Protein AF-A0A1L8RBY4-F1 (afdb_monomer_lite)

Foldseek 3Di:
DAWDWDWDDDPFKTWIWIFDPPPPRDTPDTDIDTPDPVRVVVVVVVVVVCCVVVVHDDD

Radius of gyration: 11.83 Å; chains: 1; bounding box: 28×21×30 Å

pLDDT: mean 91.92, std 9.12, range [57.44, 98.19]

Organism: NCBI:txid214095

Sequence (59 aa):
MKLFVGIDVSSEKLDVCFLTDGDQLSILSEISVANDIEGATLTREMIFEFNEKYHFTQL

Structure (mmCIF, N/CA/C/O backbone):
data_AF-A0A1L8RBY4-F1
#
_entry.id   AF-A0A1L8RBY4-F1
#
loop_
_atom_site.group_PDB
_atom_site.id
_atom_site.type_symbol
_atom_site.label_atom_id
_atom_site.label_alt_id
_atom_site.label_comp_id
_atom_site.label_asym_id
_atom_site.label_entity_id
_atom_site.label_seq_id
_atom_site.pdbx_PDB_ins_code
_atom_site.Cartn_x
_atom_site.Cartn_y
_atom_site.Cartn_z
_atom_site.occupancy
_atom_site.B_iso_or_equiv
_atom_site.auth_seq_id
_atom_site.auth_comp_id
_atom_site.auth_asym_id
_atom_site.auth_atom_id
_atom_site.pdbx_PDB_model_num
ATOM 1 N N . MET A 1 1 ? -15.125 0.895 11.284 1.00 82.94 1 MET A N 1
ATOM 2 C CA . MET A 1 1 ? -13.968 1.622 10.728 1.00 82.94 1 MET A CA 1
ATOM 3 C C . MET A 1 1 ? -13.868 1.318 9.248 1.00 82.94 1 MET A C 1
ATOM 5 O O . MET A 1 1 ? -14.246 0.223 8.831 1.00 82.94 1 MET A O 1
ATOM 9 N N . LYS A 1 2 ? -13.365 2.273 8.475 1.00 88.94 2 LYS A N 1
ATOM 10 C CA . LYS A 1 2 ? -13.096 2.175 7.040 1.00 88.94 2 LYS A CA 1
ATOM 11 C C . LYS A 1 2 ? -11.599 2.293 6.795 1.00 88.94 2 LYS A C 1
ATOM 13 O O . LYS A 1 2 ? -10.938 3.074 7.474 1.00 88.94 2 LYS A O 1
ATOM 18 N N . LEU A 1 3 ? -11.107 1.562 5.800 1.00 92.00 3 LEU A N 1
ATOM 19 C CA . LEU A 1 3 ? -9.766 1.730 5.250 1.00 92.00 3 LEU A CA 1
ATOM 20 C C . LEU A 1 3 ? -9.851 2.603 3.999 1.00 92.00 3 LEU A C 1
ATOM 22 O O . LEU A 1 3 ? -10.583 2.273 3.066 1.00 92.00 3 LEU A O 1
ATOM 26 N N . PHE A 1 4 ? -9.087 3.687 3.968 1.00 92.88 4 PHE A N 1
ATOM 27 C CA . P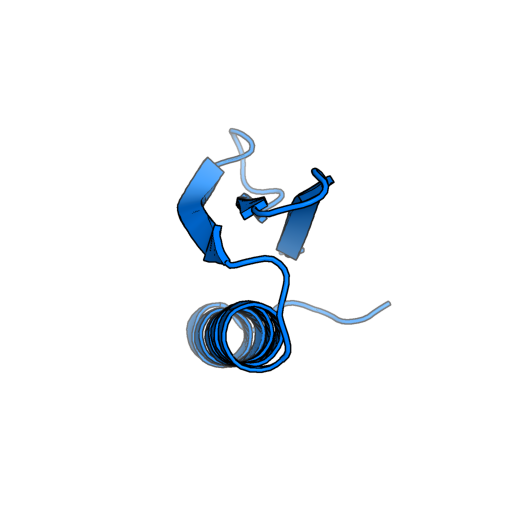HE A 1 4 ? -8.829 4.453 2.755 1.00 92.88 4 PHE A CA 1
ATOM 28 C C . PHE A 1 4 ? -7.405 4.178 2.291 1.00 92.88 4 PHE A C 1
ATOM 30 O O . PHE A 1 4 ? -6.477 4.162 3.097 1.00 92.88 4 PHE A O 1
ATOM 37 N N . VAL A 1 5 ? -7.242 3.981 0.988 1.00 94.88 5 VAL A N 1
ATOM 38 C CA . VAL A 1 5 ? -5.939 3.778 0.358 1.00 94.88 5 VAL A CA 1
ATOM 39 C C . VAL A 1 5 ? -5.771 4.874 -0.683 1.00 94.88 5 VAL A C 1
ATOM 41 O O . VAL A 1 5 ? -6.470 4.885 -1.696 1.00 94.88 5 VAL A O 1
ATOM 44 N N . GLY A 1 6 ? -4.901 5.836 -0.394 1.00 95.62 6 GLY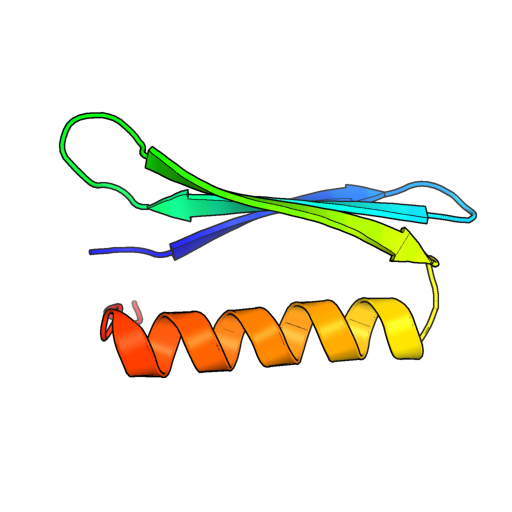 A N 1
ATOM 45 C CA . GLY A 1 6 ? -4.462 6.840 -1.356 1.00 95.62 6 GLY A CA 1
ATOM 46 C C . GLY A 1 6 ? -3.273 6.299 -2.134 1.00 95.62 6 GLY A C 1
ATOM 47 O O . GLY A 1 6 ? -2.359 5.750 -1.527 1.00 95.62 6 GLY A O 1
ATOM 48 N N . ILE A 1 7 ? -3.293 6.433 -3.458 1.00 97.12 7 ILE A N 1
ATOM 49 C CA . ILE A 1 7 ? -2.190 6.024 -4.331 1.00 97.12 7 ILE A CA 1
ATOM 50 C C . ILE A 1 7 ? -1.851 7.212 -5.223 1.00 97.12 7 ILE A C 1
ATOM 52 O O . ILE A 1 7 ? -2.693 7.643 -6.013 1.00 97.12 7 ILE A O 1
ATOM 56 N N . ASP A 1 8 ? -0.631 7.720 -5.095 1.00 97.44 8 ASP A N 1
ATOM 57 C CA . ASP A 1 8 ? -0.029 8.618 -6.072 1.00 97.44 8 ASP A CA 1
ATOM 58 C C . ASP A 1 8 ? 0.828 7.797 -7.042 1.00 97.44 8 ASP A C 1
ATOM 60 O O . ASP A 1 8 ? 1.618 6.939 -6.639 1.00 97.44 8 ASP A O 1
ATOM 64 N N . VAL A 1 9 ? 0.603 7.996 -8.339 1.00 96.56 9 VAL A N 1
ATOM 65 C CA . VAL A 1 9 ? 1.099 7.110 -9.397 1.00 96.56 9 VAL A CA 1
ATOM 66 C C . VAL A 1 9 ? 2.046 7.876 -10.305 1.00 96.56 9 VAL A C 1
ATOM 68 O O . VAL A 1 9 ? 1.659 8.845 -10.958 1.00 96.56 9 VAL A O 1
ATOM 71 N N . SER A 1 10 ? 3.270 7.370 -10.433 1.00 96.12 10 SER A N 1
ATOM 72 C CA . SER A 1 10 ? 4.251 7.822 -11.422 1.00 96.12 10 SER A CA 1
ATOM 73 C C . SER A 1 10 ? 4.623 6.693 -12.389 1.00 96.12 10 SER A C 1
ATOM 75 O O . SER A 1 10 ? 4.161 5.562 -12.254 1.00 96.12 10 SER A O 1
ATOM 77 N N . SER A 1 11 ? 5.477 6.969 -13.377 1.00 96.25 11 SER A N 1
ATOM 78 C CA . SER A 1 11 ? 5.928 5.950 -14.338 1.00 96.25 11 SER A CA 1
ATOM 79 C C . SER A 1 11 ? 6.759 4.828 -13.710 1.00 96.25 11 SER A C 1
ATOM 81 O O . SER A 1 11 ? 6.821 3.747 -14.280 1.00 96.25 11 SER A O 1
ATOM 83 N N . GLU A 1 12 ? 7.396 5.074 -12.563 1.00 97.00 12 GLU A N 1
ATOM 84 C CA . GLU A 1 12 ? 8.325 4.122 -11.934 1.00 97.00 12 GLU A CA 1
ATOM 85 C C . GLU A 1 12 ? 7.928 3.731 -10.509 1.00 97.00 12 GLU A C 1
ATOM 87 O O . GLU A 1 12 ? 8.412 2.722 -10.000 1.00 97.00 12 GLU A O 1
ATOM 92 N N . LYS A 1 13 ? 7.066 4.512 -9.850 1.00 97.44 13 LYS A N 1
ATOM 93 C CA . LYS A 1 13 ? 6.730 4.342 -8.432 1.00 97.44 13 LYS A CA 1
ATOM 94 C C . LYS A 1 13 ? 5.252 4.537 -8.139 1.00 97.44 13 LYS A C 1
ATOM 96 O O . 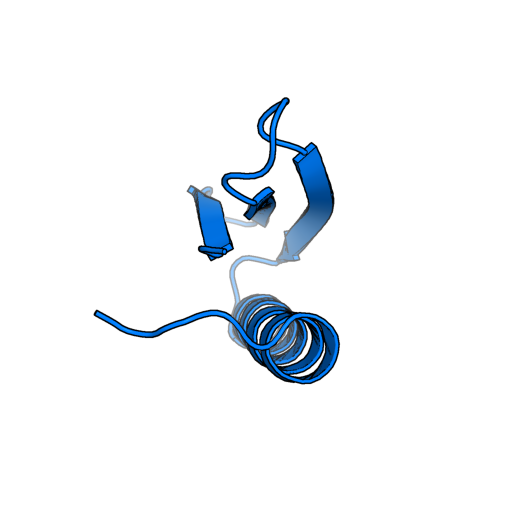LYS A 1 13 ? 4.589 5.336 -8.805 1.00 97.44 13 LYS A O 1
ATOM 101 N N . LEU A 1 14 ? 4.795 3.848 -7.101 1.00 97.75 14 LEU A N 1
ATOM 102 C CA . LEU A 1 14 ? 3.517 4.041 -6.433 1.00 97.75 14 LEU A CA 1
ATOM 103 C C . LEU A 1 14 ? 3.801 4.492 -5.000 1.00 97.75 14 LEU A C 1
ATOM 105 O O . LEU A 1 14 ? 4.372 3.732 -4.215 1.00 97.75 14 LEU A O 1
ATOM 109 N N . ASP A 1 15 ? 3.393 5.708 -4.665 1.00 97.94 15 ASP A N 1
ATOM 110 C CA . ASP A 1 15 ? 3.407 6.191 -3.289 1.00 97.94 15 ASP A CA 1
ATOM 111 C C . ASP A 1 15 ? 2.024 5.929 -2.690 1.00 97.94 15 ASP A C 1
ATOM 113 O O . ASP A 1 15 ? 1.011 6.451 -3.158 1.00 97.94 15 ASP A O 1
ATOM 117 N N . VAL A 1 16 ? 1.965 5.053 -1.688 1.00 97.81 16 VAL A N 1
ATOM 118 C CA . VAL A 1 16 ? 0.713 4.540 -1.126 1.00 97.81 16 VAL A CA 1
ATOM 119 C C . VAL A 1 16 ? 0.587 4.953 0.334 1.00 97.81 16 VAL A C 1
ATOM 121 O O . VAL A 1 16 ? 1.479 4.694 1.140 1.00 97.81 16 VAL A O 1
ATOM 124 N N . CYS A 1 17 ? -0.551 5.550 0.686 1.00 97.00 17 CYS A N 1
ATOM 125 C CA . CYS A 1 17 ? -0.897 5.950 2.046 1.00 97.00 17 CYS A CA 1
ATOM 126 C C . CYS A 1 17 ? -2.178 5.239 2.500 1.00 97.00 17 CYS A C 1
ATOM 128 O O . CYS A 1 17 ? -3.211 5.289 1.827 1.00 97.00 17 CYS A O 1
ATOM 130 N N . PHE A 1 18 ? -2.115 4.586 3.658 1.00 95.50 18 PHE A N 1
ATOM 131 C CA . PHE A 1 18 ? -3.2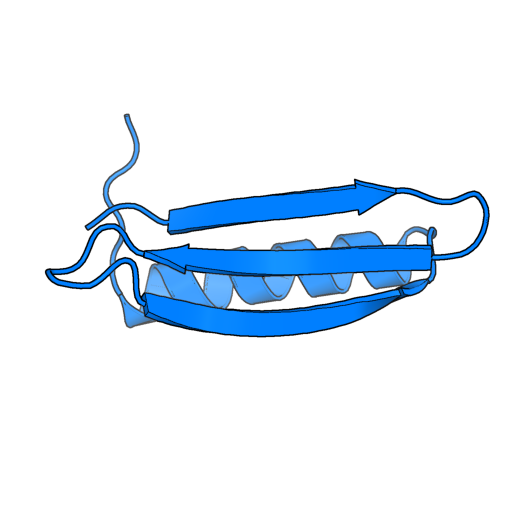22 3.858 4.268 1.00 95.50 18 PHE A CA 1
ATOM 132 C C . PHE A 1 18 ? -3.771 4.659 5.445 1.00 95.50 18 PHE A C 1
ATOM 134 O O . PHE A 1 18 ? -3.052 4.920 6.408 1.00 95.50 18 PHE A O 1
ATOM 141 N N . LEU A 1 19 ? -5.051 5.016 5.395 1.00 93.62 19 LEU A N 1
ATOM 142 C CA . LEU A 1 19 ? -5.727 5.843 6.395 1.00 93.62 19 LEU A CA 1
ATOM 143 C C . LEU A 1 19 ? -6.948 5.112 6.955 1.00 93.62 19 LEU A C 1
ATOM 145 O O . LEU A 1 19 ? -7.593 4.333 6.255 1.00 93.62 19 LEU A O 1
ATOM 149 N N . THR A 1 20 ? -7.326 5.418 8.192 1.00 91.50 20 THR A N 1
ATOM 150 C CA . THR A 1 20 ? -8.588 4.955 8.790 1.00 91.50 20 THR A CA 1
ATOM 151 C C . THR A 1 20 ? -9.475 6.122 9.203 1.00 91.50 20 THR A C 1
ATOM 153 O O . THR A 1 20 ? -8.975 7.151 9.631 1.00 91.50 20 THR A O 1
ATOM 156 N N . ASP A 1 21 ? -10.799 5.949 9.168 1.00 86.00 21 ASP A N 1
ATOM 157 C CA . ASP A 1 21 ? -11.799 6.947 9.605 1.00 86.00 21 ASP A CA 1
ATOM 158 C C . ASP A 1 21 ? -11.956 7.098 11.136 1.00 86.00 21 ASP A C 1
ATOM 160 O 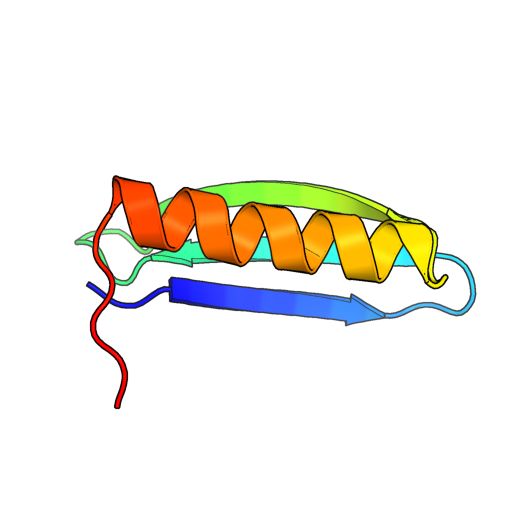O . ASP A 1 21 ? -13.018 7.497 11.608 1.00 86.00 21 ASP A O 1
ATOM 164 N N . GLY A 1 22 ? -10.922 6.772 11.922 1.00 76.19 22 GLY A N 1
ATOM 165 C CA . GLY A 1 22 ? -10.935 7.006 13.372 1.00 76.19 22 GLY A CA 1
ATOM 166 C C . GLY A 1 22 ? -10.948 8.501 13.719 1.00 76.19 22 GLY A C 1
ATOM 167 O O . GLY A 1 22 ? -10.786 9.339 12.832 1.00 76.19 22 GLY A O 1
ATOM 168 N N . ASP A 1 23 ? -11.070 8.831 15.012 1.00 68.88 23 ASP A N 1
ATOM 169 C CA . ASP A 1 23 ? -11.277 10.200 15.537 1.00 68.88 23 ASP A CA 1
ATOM 170 C C . ASP A 1 23 ? -10.306 11.280 15.004 1.00 68.88 23 ASP A C 1
ATOM 172 O O . ASP A 1 23 ? -10.589 12.470 15.127 1.00 68.88 23 ASP A O 1
ATOM 176 N N . GLN A 1 24 ? -9.171 10.897 14.403 1.00 68.69 24 GLN A N 1
ATOM 177 C CA . GLN A 1 24 ? -8.200 11.818 13.800 1.00 68.69 24 GLN A CA 1
ATOM 178 C C . GLN A 1 24 ? -7.697 11.422 12.399 1.00 68.69 24 GLN A C 1
ATOM 180 O O . GLN A 1 24 ? -6.606 11.845 12.034 1.00 68.69 24 GLN A O 1
ATOM 185 N N . LEU A 1 25 ? -8.435 10.627 11.608 1.00 67.31 25 LEU A N 1
ATOM 186 C CA . LEU A 1 25 ? -7.964 10.166 10.285 1.00 67.31 25 LEU A CA 1
ATOM 187 C C . LEU A 1 25 ? -6.527 9.613 10.347 1.00 67.31 25 LEU A C 1
ATOM 189 O O . LEU A 1 25 ? -5.592 10.144 9.749 1.00 67.31 25 LEU A O 1
ATOM 193 N N . SER A 1 26 ? -6.326 8.583 11.167 1.00 86.62 26 SER A N 1
ATOM 194 C CA . SER A 1 26 ? -4.983 8.111 11.496 1.00 86.62 26 SER A CA 1
ATOM 195 C C . SER A 1 26 ? -4.317 7.418 10.308 1.00 86.62 26 SER A C 1
ATOM 197 O O . SER A 1 26 ? -4.904 6.521 9.695 1.00 86.62 26 SER A O 1
ATOM 199 N N . ILE A 1 27 ? -3.070 7.803 10.033 1.00 91.75 27 ILE A N 1
ATOM 200 C CA . ILE A 1 27 ? -2.190 7.108 9.092 1.00 91.75 27 ILE A CA 1
ATOM 201 C C . ILE A 1 27 ? -1.788 5.764 9.706 1.00 91.75 27 ILE A C 1
ATOM 203 O O . ILE A 1 27 ? -1.221 5.714 10.797 1.00 91.75 27 ILE A O 1
ATOM 207 N N . LEU A 1 28 ? -2.104 4.676 9.006 1.00 93.31 28 LEU A N 1
ATOM 208 C CA . LEU A 1 28 ? -1.696 3.315 9.356 1.00 93.31 28 LEU A CA 1
ATOM 209 C C . LEU A 1 28 ? -0.305 2.998 8.809 1.00 93.31 28 LEU A C 1
ATOM 211 O O . LEU A 1 28 ? 0.491 2.354 9.490 1.00 93.31 28 LEU A O 1
ATOM 215 N N . SER A 1 29 ? -0.023 3.427 7.578 1.00 95.19 29 SER A N 1
ATOM 216 C CA . SER A 1 29 ? 1.260 3.215 6.910 1.00 95.19 29 SER A CA 1
ATOM 217 C C . SER A 1 29 ? 1.394 4.111 5.682 1.00 95.19 29 SER A C 1
ATOM 219 O O . SER A 1 29 ? 0.397 4.439 5.038 1.00 95.19 29 SER A O 1
ATOM 221 N N . GLU A 1 30 ? 2.636 4.454 5.353 1.00 96.50 30 GLU A N 1
ATOM 222 C CA . GLU A 1 30 ? 3.034 5.091 4.102 1.00 96.50 30 GLU A CA 1
ATOM 223 C C . GLU A 1 30 ? 4.209 4.309 3.522 1.00 96.50 30 GLU A C 1
ATOM 225 O O . GLU A 1 30 ? 5.197 4.050 4.215 1.00 96.50 30 GLU A O 1
ATOM 230 N N . ILE A 1 31 ? 4.084 3.909 2.260 1.00 97.19 31 ILE A N 1
ATOM 231 C CA . ILE A 1 31 ? 5.103 3.147 1.540 1.00 97.19 31 ILE A CA 1
ATOM 232 C C . ILE A 1 31 ? 5.323 3.749 0.155 1.00 97.19 31 ILE A C 1
ATOM 234 O O . ILE A 1 31 ? 4.418 4.331 -0.435 1.00 97.19 31 ILE A O 1
ATOM 238 N N . SER A 1 32 ? 6.523 3.546 -0.378 1.00 98.00 32 SER A N 1
ATOM 239 C CA . SER A 1 32 ? 6.853 3.823 -1.774 1.00 98.00 32 SER A CA 1
ATOM 240 C C . SER A 1 32 ? 7.332 2.520 -2.397 1.00 98.00 32 SER A C 1
ATOM 242 O O . SER A 1 32 ? 8.303 1.925 -1.920 1.00 98.00 32 SER A O 1
ATOM 244 N N . VAL A 1 33 ? 6.625 2.042 -3.415 1.00 97.81 33 VAL A N 1
ATOM 245 C CA . VAL A 1 33 ? 6.915 0.777 -4.105 1.00 97.81 33 VAL A CA 1
ATOM 246 C C . VAL A 1 33 ? 7.128 1.029 -5.592 1.00 97.81 33 VAL A C 1
ATOM 248 O O . VAL A 1 33 ? 6.761 2.083 -6.108 1.00 97.81 33 VAL A O 1
ATOM 251 N N . ALA A 1 34 ? 7.738 0.078 -6.298 1.00 98.00 34 ALA A N 1
ATOM 252 C CA . ALA A 1 34 ? 7.857 0.165 -7.749 1.00 98.00 34 ALA A CA 1
ATOM 253 C C . ALA A 1 34 ? 6.469 0.136 -8.415 1.00 98.00 34 ALA A C 1
ATOM 255 O O . ALA A 1 34 ? 5.548 -0.525 -7.931 1.00 98.00 34 ALA A O 1
ATOM 256 N N . ASN A 1 35 ? 6.316 0.848 -9.533 1.00 97.75 35 ASN A N 1
ATOM 257 C CA . ASN A 1 35 ? 5.122 0.752 -10.373 1.00 97.75 35 ASN A CA 1
ATOM 258 C C . ASN A 1 35 ? 5.205 -0.479 -11.281 1.00 97.75 35 ASN A C 1
ATOM 260 O O . ASN A 1 35 ? 5.373 -0.390 -12.497 1.00 97.75 35 ASN A O 1
ATOM 264 N N . ASP A 1 36 ? 5.121 -1.640 -10.649 1.00 97.88 36 ASP A N 1
ATOM 265 C CA . ASP A 1 36 ? 5.099 -2.939 -11.292 1.00 97.88 36 ASP A CA 1
ATOM 266 C C . ASP A 1 36 ? 4.154 -3.899 -10.551 1.00 97.88 36 ASP A C 1
ATOM 268 O O . ASP A 1 36 ? 3.419 -3.534 -9.626 1.00 97.88 36 ASP A O 1
ATOM 272 N N . ILE A 1 37 ? 4.135 -5.153 -11.001 1.00 97.75 37 ILE A N 1
ATOM 273 C CA . ILE A 1 37 ? 3.271 -6.189 -10.433 1.00 97.75 37 ILE A CA 1
ATOM 274 C C . ILE A 1 37 ? 3.667 -6.508 -8.986 1.00 97.75 37 ILE A C 1
ATOM 276 O O . ILE A 1 37 ? 2.786 -6.804 -8.178 1.00 97.75 37 ILE A O 1
ATOM 280 N N . GLU A 1 38 ? 4.952 -6.442 -8.638 1.00 97.94 38 GLU A N 1
ATOM 281 C CA . GLU A 1 38 ? 5.425 -6.748 -7.286 1.00 97.94 38 GLU A CA 1
ATOM 282 C C . GLU A 1 38 ? 4.988 -5.657 -6.303 1.00 97.94 38 GLU A C 1
ATOM 284 O O . GLU A 1 38 ? 4.396 -5.971 -5.268 1.00 97.94 38 GLU A O 1
ATOM 289 N N . GLY A 1 39 ? 5.151 -4.379 -6.660 1.00 97.25 39 GLY A N 1
ATOM 290 C CA . GLY A 1 39 ? 4.684 -3.255 -5.846 1.00 97.25 39 GLY A CA 1
ATOM 291 C C . GLY A 1 39 ? 3.163 -3.233 -5.670 1.00 97.25 39 GLY A C 1
ATOM 292 O O . GLY A 1 39 ? 2.657 -3.012 -4.563 1.00 97.25 39 GLY A O 1
ATOM 293 N N . ALA A 1 40 ? 2.412 -3.550 -6.728 1.00 96.94 40 ALA A N 1
ATOM 294 C CA . ALA A 1 40 ? 0.961 -3.700 -6.640 1.00 96.94 40 ALA A CA 1
ATOM 295 C C . ALA A 1 40 ? 0.549 -4.895 -5.758 1.00 96.94 40 ALA A C 1
ATOM 297 O O . ALA A 1 40 ? -0.421 -4.805 -4.999 1.00 96.94 40 ALA A O 1
ATOM 298 N N . THR A 1 41 ? 1.291 -6.005 -5.824 1.00 98.19 41 THR A N 1
ATOM 299 C CA . THR A 1 41 ? 1.035 -7.199 -5.004 1.00 98.19 41 THR A CA 1
ATOM 300 C C . THR A 1 41 ? 1.275 -6.912 -3.527 1.00 98.19 41 THR A C 1
ATOM 302 O O . THR A 1 41 ? 0.386 -7.185 -2.722 1.00 98.19 41 THR A O 1
ATOM 305 N N . LEU A 1 42 ? 2.397 -6.274 -3.182 1.00 98.00 42 LEU A N 1
ATOM 306 C CA . LEU A 1 42 ? 2.704 -5.869 -1.808 1.00 98.00 42 LEU A CA 1
ATOM 307 C C . LEU A 1 42 ? 1.629 -4.929 -1.245 1.00 98.00 42 LEU A C 1
ATOM 309 O O . LEU A 1 42 ? 1.139 -5.121 -0.133 1.00 98.00 42 LEU A O 1
ATOM 313 N N . THR A 1 43 ? 1.199 -3.949 -2.047 1.00 97.25 43 THR A N 1
ATOM 314 C CA . THR A 1 43 ? 0.106 -3.037 -1.677 1.00 97.25 43 THR A CA 1
ATOM 315 C C . THR A 1 43 ? -1.172 -3.811 -1.338 1.00 97.25 43 THR A C 1
ATOM 317 O O . THR A 1 43 ? -1.813 -3.541 -0.323 1.00 97.25 43 THR A O 1
ATOM 320 N N . ARG A 1 44 ? -1.538 -4.810 -2.154 1.00 97.19 44 ARG A N 1
ATOM 321 C CA . ARG A 1 44 ? -2.712 -5.666 -1.920 1.00 97.19 44 ARG A CA 1
ATOM 322 C C . ARG A 1 44 ? -2.576 -6.510 -0.653 1.00 97.19 44 ARG A C 1
ATOM 324 O O . ARG A 1 44 ? -3.550 -6.655 0.080 1.00 97.19 44 ARG A O 1
ATOM 331 N N . GLU A 1 45 ? -1.405 -7.087 -0.412 1.00 98.19 45 GLU A N 1
ATOM 332 C CA . GLU A 1 45 ? -1.140 -7.896 0.782 1.00 98.19 45 GLU A CA 1
ATOM 333 C C . GLU A 1 45 ? -1.319 -7.068 2.053 1.00 98.19 45 GLU A C 1
ATOM 335 O O . GLU A 1 45 ? -2.049 -7.485 2.948 1.00 98.19 45 GLU A O 1
ATOM 340 N N . MET A 1 46 ? -0.810 -5.835 2.074 1.00 97.44 46 MET A N 1
ATOM 341 C CA . MET A 1 46 ? -1.036 -4.923 3.195 1.00 97.44 46 MET A CA 1
ATOM 342 C C . MET A 1 46 ? -2.513 -4.563 3.402 1.00 97.44 46 MET A C 1
ATOM 344 O O . MET A 1 46 ? -2.959 -4.445 4.544 1.00 97.44 46 MET A O 1
ATOM 348 N N . ILE A 1 47 ? -3.303 -4.417 2.329 1.00 95.56 47 ILE A N 1
ATOM 349 C CA . ILE A 1 47 ? -4.762 -4.234 2.455 1.00 95.56 47 ILE A CA 1
ATOM 350 C C . ILE A 1 47 ? -5.382 -5.424 3.196 1.00 95.56 47 ILE A C 1
ATOM 352 O O . ILE A 1 47 ? -6.204 -5.219 4.092 1.00 95.56 47 ILE A O 1
ATOM 356 N N . PHE A 1 48 ? -4.997 -6.656 2.846 1.00 95.75 48 PHE A N 1
ATOM 357 C CA . PHE A 1 48 ? -5.495 -7.850 3.527 1.00 95.75 48 PHE A CA 1
ATOM 358 C C . PHE A 1 48 ? -5.045 -7.907 4.986 1.00 95.75 48 PHE A C 1
ATOM 360 O O . PHE A 1 48 ? -5.895 -8.095 5.853 1.00 95.75 48 PHE A O 1
ATOM 367 N N . GLU A 1 49 ? -3.767 -7.659 5.275 1.00 96.00 49 GLU A N 1
ATOM 368 C CA . GLU A 1 49 ? -3.242 -7.633 6.646 1.00 96.00 49 GLU A CA 1
ATOM 369 C C . GLU A 1 49 ? -3.968 -6.603 7.520 1.00 96.00 49 GLU A C 1
ATOM 371 O O . GLU A 1 49 ? -4.366 -6.893 8.652 1.00 96.00 49 GLU A O 1
ATOM 376 N N . PHE A 1 50 ? -4.203 -5.393 7.001 1.00 94.06 50 PHE A N 1
ATOM 377 C CA . PHE A 1 50 ? -4.958 -4.387 7.739 1.00 94.06 50 PHE A CA 1
ATOM 378 C C . PHE A 1 50 ? -6.421 -4.790 7.916 1.00 94.06 50 PHE A C 1
ATOM 380 O O . PHE A 1 50 ? -6.987 -4.563 8.986 1.00 94.06 50 PHE A O 1
ATOM 387 N N . ASN A 1 51 ? -7.039 -5.420 6.919 1.00 92.12 51 ASN A N 1
ATOM 388 C CA . ASN A 1 51 ? -8.404 -5.908 7.058 1.00 92.12 51 ASN A CA 1
ATOM 389 C C . ASN A 1 51 ? -8.529 -7.039 8.090 1.00 92.12 51 ASN A C 1
ATOM 391 O O . ASN A 1 51 ? -9.481 -7.042 8.868 1.00 92.12 51 ASN A O 1
ATOM 395 N N . GLU A 1 52 ? -7.569 -7.961 8.152 1.00 93.25 52 GLU A N 1
ATOM 396 C CA . GLU A 1 52 ? -7.528 -9.002 9.183 1.00 93.25 52 GLU A CA 1
ATOM 397 C C . GLU A 1 52 ? -7.327 -8.415 10.581 1.00 93.25 52 GLU A C 1
ATOM 399 O O . GLU A 1 52 ? -7.953 -8.872 11.534 1.00 93.25 52 GLU A O 1
ATOM 404 N N . LYS A 1 53 ? -6.491 -7.379 10.710 1.00 92.44 53 LYS A N 1
ATOM 405 C CA . LYS A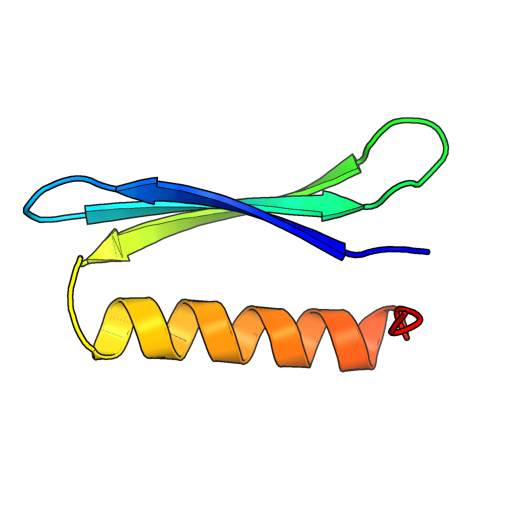 1 53 ? -6.165 -6.759 11.999 1.00 92.44 53 LYS A CA 1
ATOM 406 C C . LYS A 1 53 ? -7.267 -5.852 12.545 1.00 92.44 53 LYS A C 1
ATOM 408 O O . LYS A 1 53 ? -7.488 -5.819 13.754 1.00 92.44 53 LYS A O 1
ATOM 413 N N . TYR A 1 54 ? -7.902 -5.064 11.681 1.00 90.50 54 TYR A N 1
ATOM 414 C CA . TYR A 1 54 ? -8.840 -4.010 12.085 1.00 90.50 54 TYR A CA 1
ATOM 415 C C . TYR A 1 54 ? -10.299 -4.320 11.732 1.00 90.50 54 TYR A C 1
ATOM 417 O O . TYR A 1 54 ? -11.185 -3.577 12.153 1.00 90.50 54 TYR A O 1
ATOM 425 N N . HIS A 1 55 ? -10.556 -5.405 10.993 1.00 89.94 55 HIS A N 1
ATOM 426 C CA . HIS A 1 55 ? -11.891 -5.869 10.610 1.00 89.94 55 HIS A CA 1
ATOM 427 C C . HIS A 1 55 ? -12.746 -4.758 9.982 1.00 89.94 55 HIS A C 1
ATOM 429 O O . HIS A 1 55 ? -13.851 -4.453 10.446 1.00 89.94 55 HIS A O 1
ATOM 435 N N . PHE A 1 56 ? -12.216 -4.111 8.938 1.00 87.75 56 PHE A N 1
ATOM 436 C CA . PHE A 1 56 ? -12.933 -3.036 8.257 1.00 87.75 56 PHE A CA 1
ATOM 437 C C . PHE A 1 56 ? -14.231 -3.548 7.631 1.00 87.75 56 PHE A C 1
ATOM 439 O O . PHE A 1 56 ? -14.336 -4.681 7.165 1.00 87.75 56 PHE A O 1
ATOM 446 N N . THR A 1 57 ? -15.249 -2.694 7.626 1.00 79.19 57 THR A N 1
ATOM 447 C CA . THR A 1 57 ? -16.552 -3.034 7.051 1.00 79.19 57 THR A CA 1
ATOM 448 C C . THR A 1 57 ? -16.567 -2.678 5.568 1.00 79.19 57 THR A C 1
ATOM 450 O O . THR A 1 57 ? -16.279 -1.537 5.204 1.00 79.19 57 THR A O 1
ATOM 453 N N . GLN A 1 58 ? -16.916 -3.643 4.718 1.00 69.69 58 GLN A N 1
ATOM 454 C CA . GLN A 1 58 ? -17.140 -3.426 3.290 1.00 69.69 58 GLN A CA 1
ATOM 455 C C . GLN A 1 58 ? -18.524 -2.784 3.068 1.00 69.69 58 GLN A C 1
ATOM 457 O O . GLN A 1 58 ? -19.478 -3.142 3.762 1.00 69.69 58 GLN A O 1
ATOM 462 N N . LEU A 1 59 ? -18.617 -1.822 2.143 1.00 57.44 59 LEU A N 1
ATOM 463 C CA . LEU A 1 59 ? -19.879 -1.215 1.691 1.00 57.44 59 LEU A CA 1
ATOM 464 C C . LEU A 1 59 ? -20.465 -1.977 0.502 1.00 57.44 59 LEU A C 1
ATOM 466 O O . LEU A 1 59 ? -19.661 -2.401 -0.361 1.00 57.44 59 LEU A O 1
#

Secondary structure (DSSP, 8-state):
--EEEEEEE-SSEEEEEEEE-STT--EEEEEEEESSHHHHHHHHHHHHHHHHHH-PPP-